Protein AF-A0A7J8LY05-F1 (afdb_monomer_lite)

Secondary structure (DSSP, 8-state):
--EEE--SS--B-TTT--BPPTT-EEEE-TTS-EEEHHHHHHHHHT-

Structure (mmCIF, N/CA/C/O backbone):
data_AF-A0A7J8LY05-F1
#
_entry.id   AF-A0A7J8LY05-F1
#
loop_
_atom_site.group_PDB
_atom_site.id
_atom_site.type_symbol
_atom_site.label_atom_id
_atom_site.label_alt_id
_atom_site.label_comp_id
_atom_site.label_asym_id
_atom_site.label_entity_id
_atom_site.label_seq_id
_atom_site.pdbx_PDB_ins_code
_atom_site.Cartn_x
_atom_site.Cartn_y
_atom_site.Cartn_z
_atom_site.occupanc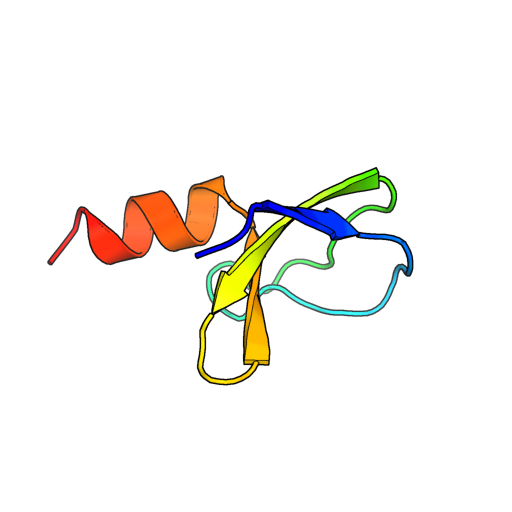y
_atom_site.B_iso_or_equiv
_atom_site.auth_seq_id
_atom_site.auth_comp_id
_atom_site.auth_asym_id
_atom_site.auth_atom_id
_atom_site.pdbx_PDB_model_num
ATOM 1 N N . MET A 1 1 ? -10.324 -8.781 -4.758 1.00 73.81 1 MET A N 1
ATOM 2 C CA . MET A 1 1 ? -9.275 -7.832 -5.187 1.00 73.81 1 MET A CA 1
ATOM 3 C C . MET A 1 1 ? -8.095 -8.652 -5.668 1.00 73.81 1 MET A C 1
ATOM 5 O O . MET A 1 1 ? -7.631 -9.476 -4.880 1.00 73.81 1 MET A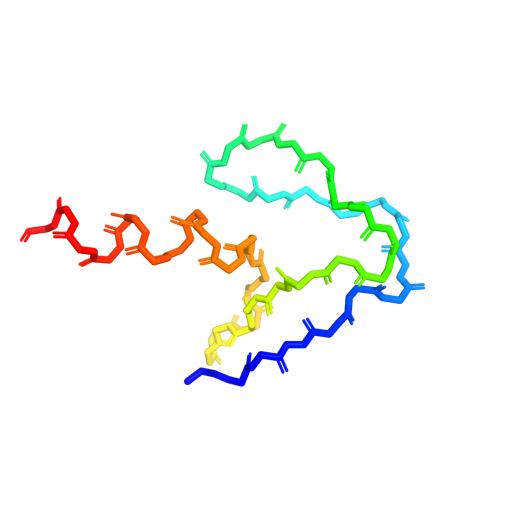 O 1
ATOM 9 N N . PRO A 1 2 ? -7.699 -8.539 -6.945 1.00 86.94 2 PRO A N 1
ATOM 10 C CA . PRO A 1 2 ? -6.597 -9.327 -7.476 1.00 86.94 2 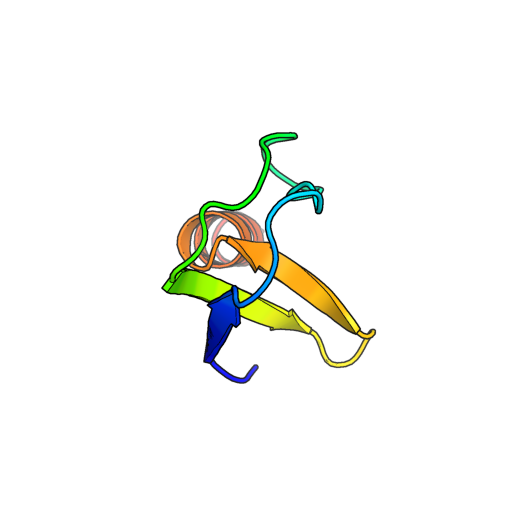PRO A CA 1
ATOM 11 C C . PRO A 1 2 ? -5.281 -8.919 -6.810 1.00 86.94 2 PRO A C 1
ATOM 13 O O . PRO A 1 2 ? -5.026 -7.735 -6.580 1.00 86.94 2 PRO A O 1
ATOM 16 N N . ARG A 1 3 ? -4.466 -9.924 -6.483 1.00 90.75 3 ARG A N 1
ATOM 17 C CA . ARG A 1 3 ? -3.063 -9.728 -6.117 1.00 90.75 3 ARG A CA 1
ATOM 18 C C . ARG A 1 3 ? -2.301 -9.455 -7.404 1.00 90.75 3 ARG A C 1
ATOM 20 O O . ARG A 1 3 ? -2.463 -10.206 -8.366 1.00 90.75 3 ARG A O 1
ATOM 27 N N . ILE A 1 4 ? -1.518 -8.391 -7.413 1.00 92.31 4 ILE A N 1
ATOM 28 C CA . ILE A 1 4 ? -0.655 -8.021 -8.528 1.00 92.31 4 ILE A CA 1
ATOM 29 C C . ILE A 1 4 ? 0.790 -7.975 -8.041 1.00 92.31 4 ILE A C 1
ATOM 31 O O . ILE A 1 4 ? 1.041 -7.792 -6.848 1.00 92.31 4 ILE A O 1
ATOM 35 N N . LYS A 1 5 ? 1.730 -8.131 -8.967 1.00 92.12 5 LYS A N 1
ATOM 36 C CA . LYS A 1 5 ? 3.135 -7.823 -8.720 1.00 92.12 5 LYS A CA 1
ATOM 37 C C . LYS A 1 5 ? 3.438 -6.452 -9.296 1.00 92.12 5 LYS A C 1
ATOM 39 O O . LYS A 1 5 ? 2.961 -6.132 -10.382 1.00 92.12 5 LYS A O 1
ATOM 44 N N . VAL A 1 6 ? 4.190 -5.648 -8.564 1.00 90.88 6 VAL A N 1
ATOM 45 C CA . VAL A 1 6 ? 4.595 -4.319 -9.018 1.00 90.88 6 VAL A CA 1
ATOM 46 C C . VAL A 1 6 ? 5.676 -4.473 -10.091 1.00 90.88 6 VAL A C 1
ATOM 48 O O . VAL A 1 6 ? 6.721 -5.058 -9.836 1.00 90.88 6 VAL A O 1
ATOM 51 N N . GLU A 1 7 ? 5.430 -3.973 -11.301 1.00 87.19 7 GLU A N 1
ATOM 52 C CA . GLU A 1 7 ? 6.397 -4.041 -12.415 1.00 87.19 7 GLU A CA 1
ATOM 53 C C . GLU A 1 7 ? 7.211 -2.744 -12.583 1.00 87.19 7 GLU A C 1
ATOM 55 O O . GLU A 1 7 ? 8.205 -2.720 -13.303 1.00 87.19 7 GLU A O 1
ATOM 60 N N . GLU A 1 8 ? 6.813 -1.661 -11.908 1.00 82.06 8 GLU A N 1
ATOM 61 C CA . GLU A 1 8 ? 7.426 -0.332 -12.000 1.00 82.06 8 GLU A CA 1
ATOM 62 C C . GLU A 1 8 ? 7.648 0.266 -10.601 1.00 82.06 8 GLU A C 1
ATOM 64 O O . GLU A 1 8 ? 6.739 0.282 -9.772 1.00 82.06 8 GLU A O 1
ATOM 69 N N . SER A 1 9 ? 8.855 0.773 -10.342 1.00 78.69 9 SER A N 1
ATOM 70 C CA . SER A 1 9 ? 9.158 1.565 -9.140 1.00 78.69 9 SER A CA 1
ATOM 71 C C . SER A 1 9 ? 8.758 3.030 -9.372 1.00 78.69 9 SER A C 1
ATOM 73 O O . SER A 1 9 ? 8.864 3.521 -10.498 1.00 78.69 9 SER A O 1
ATOM 75 N N . GLY A 1 10 ? 8.276 3.720 -8.331 1.00 78.94 10 GLY A N 1
ATOM 76 C CA . GLY A 1 10 ? 7.847 5.128 -8.405 1.00 78.94 10 GLY A CA 1
ATOM 77 C C . GLY A 1 10 ? 6.358 5.387 -8.143 1.00 78.94 10 GLY A C 1
ATOM 78 O O . GLY A 1 10 ? 5.864 6.482 -8.411 1.00 78.94 10 GLY A O 1
ATOM 79 N N . LYS A 1 11 ? 5.626 4.393 -7.629 1.00 86.38 11 LYS A N 1
ATOM 80 C CA . LYS A 1 11 ? 4.311 4.598 -7.003 1.00 86.38 11 LYS A CA 1
ATOM 81 C C . LYS A 1 11 ? 4.458 4.460 -5.492 1.00 86.38 11 LYS A C 1
ATOM 83 O O . LYS A 1 11 ? 5.247 3.642 -5.026 1.00 86.38 11 LYS A O 1
ATOM 88 N N . ASP A 1 12 ? 3.638 5.197 -4.752 1.00 92.88 12 ASP A N 1
ATOM 89 C CA . ASP A 1 12 ? 3.593 5.143 -3.292 1.00 92.88 12 ASP A CA 1
ATOM 90 C C . ASP A 1 12 ? 2.332 4.442 -2.798 1.00 92.88 12 ASP A C 1
ATOM 92 O O . ASP A 1 12 ? 1.224 4.637 -3.313 1.00 92.88 12 ASP A O 1
ATOM 96 N N . CYS A 1 13 ? 2.470 3.668 -1.729 1.00 94.12 13 CYS A N 1
ATOM 97 C CA . CYS A 1 13 ? 1.325 3.141 -1.016 1.00 94.12 13 CYS A CA 1
ATOM 98 C C . CYS A 1 13 ? 0.656 4.257 -0.204 1.00 94.12 13 CYS A C 1
ATOM 100 O O . CYS A 1 13 ? 1.190 4.706 0.806 1.00 94.12 13 CYS A O 1
ATOM 102 N N . GLY A 1 14 ? -0.576 4.631 -0.555 1.00 92.38 14 GLY A N 1
ATOM 103 C CA . GLY A 1 14 ? -1.340 5.665 0.164 1.00 92.38 14 GLY A CA 1
ATOM 104 C C . GLY A 1 14 ? -1.726 5.339 1.619 1.00 92.38 14 GLY A C 1
ATOM 105 O O . GLY A 1 14 ? -2.392 6.150 2.254 1.00 92.38 14 GLY A O 1
ATOM 106 N N . ILE A 1 15 ? -1.350 4.164 2.146 1.00 93.62 15 ILE A N 1
ATOM 107 C CA . ILE A 1 15 ? -1.596 3.759 3.543 1.00 93.62 15 ILE A CA 1
ATOM 108 C C . ILE A 1 15 ? -0.357 3.997 4.411 1.00 93.62 15 ILE A C 1
ATOM 110 O O . ILE A 1 15 ? -0.467 4.613 5.467 1.00 93.62 15 ILE A O 1
ATOM 114 N N . CYS A 1 16 ? 0.812 3.493 3.998 1.00 94.31 16 CYS A N 1
ATOM 115 C CA . CYS A 1 16 ? 2.064 3.657 4.747 1.00 94.31 16 CYS A CA 1
ATOM 116 C C . CYS A 1 16 ? 2.956 4.792 4.227 1.00 94.31 16 CYS A C 1
ATOM 118 O O . CYS A 1 16 ? 3.937 5.116 4.887 1.00 94.31 16 CYS A O 1
ATOM 120 N N . LEU A 1 17 ? 2.609 5.399 3.086 1.00 93.56 17 LEU A N 1
ATOM 121 C CA . LEU A 1 17 ? 3.365 6.461 2.413 1.00 93.56 17 LEU A CA 1
ATOM 122 C C . LEU A 1 17 ? 4.799 6.044 2.044 1.00 93.56 17 LEU A C 1
ATOM 124 O O . LEU A 1 17 ? 5.715 6.858 2.096 1.00 93.56 17 LEU A O 1
ATOM 128 N N . GLN A 1 18 ? 4.987 4.766 1.708 1.00 93.69 18 GLN A N 1
ATOM 129 C CA . GLN A 1 18 ? 6.256 4.221 1.224 1.00 93.69 18 GLN A CA 1
ATOM 130 C C . GLN A 1 18 ? 6.134 3.813 -0.244 1.00 93.69 18 GLN A C 1
ATOM 132 O O . GLN A 1 18 ? 5.071 3.331 -0.652 1.00 93.69 18 GLN A O 1
ATOM 137 N N . GLU A 1 19 ? 7.225 3.975 -0.990 1.00 93.94 19 GLU A N 1
ATOM 138 C CA . GLU A 1 19 ? 7.358 3.503 -2.369 1.00 93.94 19 GLU A CA 1
ATOM 139 C C . GLU A 1 19 ? 7.218 1.982 -2.450 1.00 93.94 19 GLU A C 1
ATOM 141 O O . GLU A 1 19 ? 7.676 1.258 -1.563 1.00 93.94 19 GLU A O 1
ATOM 146 N N . PHE A 1 20 ? 6.608 1.511 -3.536 1.00 93.25 20 PHE A N 1
ATOM 147 C CA . PHE A 1 20 ? 6.576 0.092 -3.866 1.00 93.25 20 PHE A CA 1
ATOM 148 C C . PHE A 1 20 ? 7.928 -0.390 -4.389 1.00 93.25 20 PHE A C 1
ATOM 150 O O . PHE A 1 20 ? 8.565 0.275 -5.218 1.00 93.25 20 PHE A O 1
ATOM 157 N N . GLU A 1 21 ? 8.309 -1.599 -3.988 1.00 91.50 21 GLU A N 1
ATOM 158 C CA . GLU A 1 21 ? 9.458 -2.287 -4.570 1.00 91.50 21 GLU A CA 1
ATOM 159 C C . GLU A 1 21 ? 9.045 -3.073 -5.827 1.00 91.50 21 GLU A C 1
ATOM 161 O O . GLU A 1 21 ? 7.933 -3.596 -5.932 1.00 91.50 21 GLU A O 1
ATOM 166 N N . VAL A 1 22 ? 9.933 -3.146 -6.822 1.00 91.00 22 VAL A N 1
ATOM 167 C CA . VAL A 1 22 ? 9.685 -3.963 -8.020 1.00 91.00 22 VAL A CA 1
ATOM 168 C C . VAL A 1 22 ? 9.595 -5.431 -7.599 1.00 91.00 22 VAL A C 1
ATOM 170 O O . VAL A 1 22 ? 10.336 -5.881 -6.734 1.00 91.00 22 VAL A O 1
ATOM 173 N N . GLU A 1 23 ? 8.681 -6.174 -8.215 1.00 90.06 23 GLU A N 1
ATOM 174 C CA . GLU A 1 23 ? 8.321 -7.559 -7.885 1.00 90.06 23 GLU A CA 1
ATOM 175 C C . GLU A 1 23 ? 7.562 -7.747 -6.560 1.00 90.06 23 GLU A C 1
ATOM 177 O O . GLU A 1 23 ? 7.153 -8.871 -6.249 1.00 90.06 23 GLU A O 1
ATOM 182 N N . GLU A 1 24 ? 7.29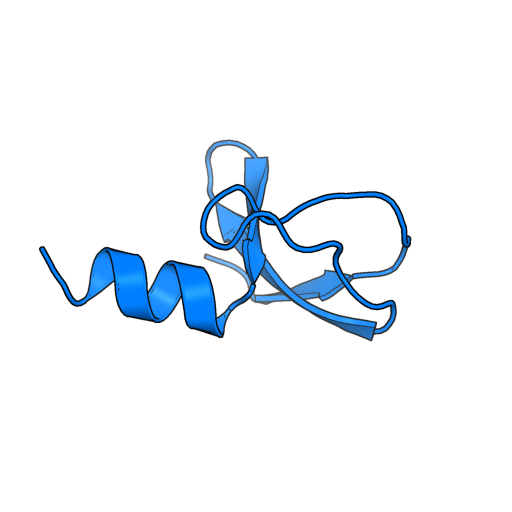1 -6.670 -5.820 1.00 91.12 24 GLU A N 1
ATOM 183 C CA . GLU A 1 24 ? 6.544 -6.731 -4.567 1.00 91.12 24 GLU A CA 1
ATOM 184 C C . GLU A 1 24 ? 5.057 -7.047 -4.789 1.00 91.12 24 GLU A C 1
ATOM 186 O O . GLU A 1 24 ? 4.446 -6.685 -5.802 1.00 91.12 24 GLU A O 1
ATOM 191 N N . GLU A 1 25 ? 4.452 -7.739 -3.820 1.00 92.81 25 GLU A N 1
ATOM 192 C CA . GLU A 1 25 ? 3.029 -8.069 -3.841 1.00 92.81 25 GLU A CA 1
ATOM 193 C C . GLU A 1 25 ? 2.159 -6.892 -3.376 1.00 92.81 25 GLU A C 1
ATOM 195 O O . GLU A 1 25 ? 2.092 -6.526 -2.195 1.00 92.81 25 GLU A O 1
ATOM 200 N N . ALA A 1 26 ? 1.375 -6.371 -4.312 1.00 93.88 26 ALA A N 1
ATOM 201 C CA . ALA A 1 26 ? 0.390 -5.333 -4.068 1.00 93.88 26 ALA A CA 1
ATOM 202 C C . ALA A 1 26 ? -1.030 -5.828 -4.377 1.00 93.88 26 ALA A C 1
ATOM 204 O O . ALA A 1 26 ? -1.262 -6.906 -4.937 1.00 93.88 26 ALA A O 1
ATOM 205 N N . ARG A 1 27 ? -2.024 -5.035 -3.983 1.00 93.88 27 ARG A N 1
ATOM 206 C CA . ARG A 1 27 ? -3.430 -5.290 -4.290 1.00 93.88 27 ARG A CA 1
ATOM 207 C C . ARG A 1 27 ? -4.040 -4.113 -5.015 1.00 93.88 27 ARG A C 1
ATOM 209 O O . ARG A 1 27 ? -3.978 -2.987 -4.526 1.00 93.88 27 ARG A O 1
ATOM 216 N N . GLU A 1 28 ? -4.687 -4.411 -6.135 1.00 92.81 28 GLU A N 1
ATOM 217 C CA . GLU A 1 28 ? -5.471 -3.437 -6.883 1.00 92.81 28 GLU A CA 1
ATOM 218 C C . GLU A 1 28 ? -6.937 -3.475 -6.424 1.00 92.81 28 GLU A C 1
ATOM 220 O O . GLU A 1 28 ? -7.598 -4.523 -6.386 1.00 92.81 28 GLU A O 1
ATOM 225 N N . MET A 1 29 ? -7.449 -2.311 -6.037 1.00 91.19 29 MET A N 1
ATOM 226 C CA . MET A 1 29 ? -8.854 -2.098 -5.708 1.00 91.19 29 MET A CA 1
ATOM 227 C C . MET A 1 29 ? -9.695 -1.951 -6.985 1.00 91.19 29 MET A C 1
ATOM 229 O O . MET A 1 29 ? -9.202 -1.439 -7.985 1.00 91.19 29 MET A O 1
ATOM 233 N N . PRO A 1 30 ? -11.011 -2.233 -6.950 1.00 90.06 30 PRO A N 1
ATOM 234 C CA . PRO A 1 30 ? -11.909 -1.921 -8.071 1.00 90.06 30 PRO A CA 1
ATOM 235 C C . PRO A 1 30 ? -11.935 -0.425 -8.448 1.00 90.06 30 PRO A C 1
ATOM 237 O O . PRO A 1 30 ? -12.294 -0.080 -9.569 1.00 90.06 30 PRO A O 1
ATOM 240 N N . CYS A 1 31 ? -11.526 0.471 -7.542 1.00 92.88 31 CYS A N 1
ATOM 241 C CA . CYS A 1 31 ? -11.334 1.899 -7.812 1.00 92.88 31 CYS A CA 1
ATOM 242 C C . CYS A 1 31 ? -9.966 2.244 -8.440 1.00 92.88 31 CYS A C 1
ATOM 244 O O . CYS A 1 31 ? -9.637 3.424 -8.523 1.00 92.88 31 CYS A O 1
ATOM 246 N N . LYS A 1 32 ? -9.182 1.241 -8.866 1.00 87.88 32 LYS A N 1
ATOM 247 C CA . LYS A 1 32 ? -7.837 1.343 -9.469 1.00 87.88 32 LYS A CA 1
ATOM 248 C C . LYS A 1 32 ? -6.717 1.845 -8.552 1.00 87.88 32 LYS A C 1
ATOM 250 O O . LYS A 1 32 ? -5.622 2.127 -9.025 1.00 87.88 32 LYS A O 1
ATOM 255 N N . HIS A 1 33 ? -6.961 1.949 -7.250 1.00 91.50 33 HIS A N 1
ATOM 256 C CA . HIS A 1 33 ? -5.897 2.248 -6.293 1.00 91.50 33 HIS A CA 1
ATOM 257 C C . HIS A 1 33 ? -5.099 0.989 -5.962 1.00 91.50 33 HIS A C 1
ATOM 259 O O . HIS A 1 33 ? -5.679 -0.086 -5.787 1.00 91.50 33 HIS A O 1
ATOM 265 N N . VAL A 1 34 ? -3.783 1.149 -5.841 1.00 92.38 34 VAL A N 1
ATOM 266 C CA . VAL A 1 34 ? -2.842 0.077 -5.519 1.00 92.38 34 VAL A CA 1
ATOM 267 C C . VAL A 1 34 ? -2.263 0.322 -4.130 1.00 92.38 34 VAL A C 1
ATOM 269 O O . VAL A 1 34 ? -1.874 1.438 -3.792 1.00 92.38 34 VAL A O 1
ATOM 272 N N . PHE A 1 35 ? -2.216 -0.726 -3.315 1.00 94.44 35 PHE A N 1
ATOM 273 C CA . PHE A 1 35 ? -1.684 -0.691 -1.953 1.00 94.44 35 PHE A CA 1
ATOM 274 C C . PHE A 1 35 ? -0.848 -1.940 -1.691 1.00 94.44 35 PHE A C 1
ATOM 276 O O . PHE A 1 35 ? -1.126 -2.981 -2.289 1.00 94.44 3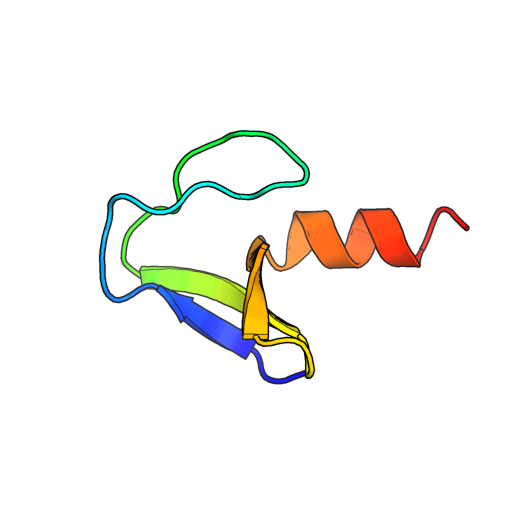5 PHE A O 1
ATOM 283 N N . HIS A 1 36 ? 0.118 -1.887 -0.766 1.00 94.81 36 HIS A N 1
ATOM 284 C CA . HIS A 1 36 ? 0.818 -3.104 -0.342 1.00 94.81 36 HIS A CA 1
ATOM 285 C C . HIS A 1 36 ? -0.211 -4.118 0.147 1.00 94.81 36 HIS A C 1
ATOM 287 O O . HIS A 1 36 ? -1.126 -3.729 0.887 1.00 94.81 36 HIS A O 1
ATOM 293 N N . SER A 1 37 ? -0.065 -5.399 -0.223 1.00 93.88 37 SER A N 1
ATOM 294 C CA . SER A 1 37 ? -1.036 -6.426 0.190 1.00 93.88 37 SER A CA 1
ATOM 295 C C . SER A 1 37 ? -1.242 -6.388 1.707 1.00 93.88 37 SER A C 1
ATOM 297 O O . SER A 1 37 ? -2.374 -6.271 2.171 1.00 93.88 37 SER A O 1
ATOM 299 N N . GLY A 1 38 ? -0.150 -6.324 2.476 1.00 93.19 38 GLY A N 1
ATOM 300 C CA . GLY A 1 38 ? -0.211 -6.245 3.935 1.00 93.19 38 GLY A CA 1
ATOM 301 C C . GLY A 1 38 ? -0.837 -4.954 4.481 1.00 93.19 38 GLY A C 1
ATOM 302 O O . GLY A 1 38 ? -1.527 -5.001 5.499 1.00 93.19 38 GLY A O 1
ATOM 303 N N . CYS A 1 39 ? -0.636 -3.806 3.827 1.00 94.44 39 CYS A N 1
ATOM 304 C CA . CYS A 1 39 ? -1.221 -2.535 4.267 1.00 94.44 39 CYS A CA 1
ATOM 305 C C . CYS A 1 39 ? -2.739 -2.529 4.101 1.00 94.44 39 CYS A C 1
ATOM 307 O O . CYS A 1 39 ? -3.451 -2.188 5.045 1.00 94.44 39 CYS A O 1
ATOM 309 N N . ILE A 1 40 ? -3.237 -2.936 2.929 1.00 92.81 40 ILE A N 1
ATOM 310 C CA . ILE A 1 40 ? -4.681 -2.960 2.669 1.00 92.81 40 ILE A CA 1
ATOM 311 C C . ILE A 1 40 ? -5.388 -4.035 3.495 1.00 92.81 40 ILE A C 1
ATOM 313 O O . ILE A 1 40 ? -6.503 -3.817 3.954 1.00 92.81 40 ILE A O 1
ATOM 317 N N . GLU A 1 41 ? -4.729 -5.169 3.746 1.00 92.00 41 GLU A N 1
ATOM 318 C CA . GLU A 1 41 ? -5.238 -6.218 4.635 1.00 92.00 41 GLU A CA 1
ATOM 319 C C . GLU A 1 41 ? -5.405 -5.712 6.064 1.00 92.00 41 GLU A C 1
ATOM 321 O O . GLU A 1 41 ? -6.491 -5.830 6.624 1.00 92.00 41 GLU A O 1
ATOM 326 N N . LYS A 1 42 ? -4.368 -5.08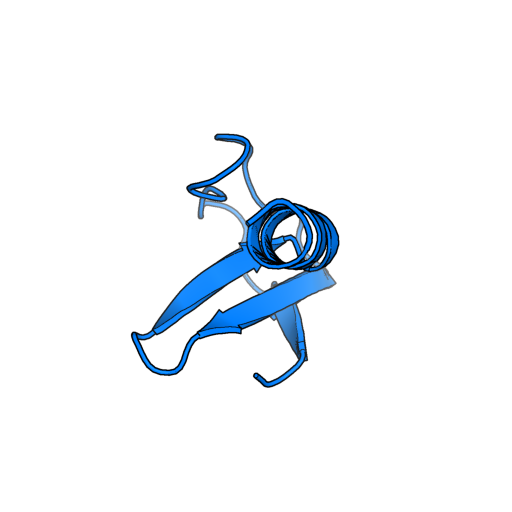7 6.633 1.00 92.44 42 LYS A N 1
ATOM 327 C CA . LYS A 1 42 ? -4.444 -4.498 7.978 1.00 92.44 42 LYS A CA 1
ATOM 328 C C . LYS A 1 42 ? -5.492 -3.391 8.063 1.00 92.44 42 LYS A C 1
ATOM 330 O O . LYS A 1 42 ? -6.218 -3.334 9.046 1.00 92.44 42 LYS A O 1
ATOM 335 N N . TRP A 1 43 ? -5.577 -2.532 7.048 1.00 91.50 43 TRP A N 1
ATOM 336 C CA . TRP A 1 43 ? -6.537 -1.429 7.021 1.00 91.50 43 TRP A CA 1
ATOM 337 C C . TRP A 1 43 ? -7.990 -1.924 7.003 1.00 91.50 43 TRP A C 1
ATOM 339 O O . TRP A 1 43 ? -8.802 -1.432 7.777 1.00 91.50 43 TRP A O 1
ATOM 349 N N . LEU A 1 44 ? -8.303 -2.940 6.188 1.00 90.00 44 LEU A N 1
ATOM 350 C CA . LEU A 1 44 ? -9.650 -3.525 6.112 1.00 90.00 44 LEU A CA 1
ATOM 351 C C . LEU A 1 44 ? -10.040 -4.339 7.355 1.00 90.00 44 LEU A C 1
ATOM 353 O O . LEU A 1 44 ? -11.223 -4.446 7.660 1.00 90.00 44 LEU A O 1
ATOM 357 N N . LEU A 1 45 ? -9.071 -4.950 8.043 1.00 87.88 45 LEU A N 1
ATOM 358 C CA . LEU A 1 45 ? -9.322 -5.759 9.243 1.00 87.88 45 LEU A CA 1
ATOM 359 C C . LEU A 1 45 ? -9.498 -4.923 10.520 1.00 87.88 45 LEU A C 1
ATOM 361 O O . LEU A 1 45 ? -10.055 -5.427 11.490 1.00 87.88 45 LEU A O 1
ATOM 365 N N . ASN A 1 46 ? -9.040 -3.670 10.529 1.00 78.56 46 ASN A N 1
ATOM 366 C CA . ASN A 1 46 ? -9.120 -2.763 11.678 1.00 78.56 46 ASN A CA 1
ATOM 367 C C . ASN A 1 46 ? -10.311 -1.781 11.596 1.00 78.56 46 ASN A C 1
ATOM 369 O O . ASN A 1 46 ? -10.188 -0.635 12.035 1.00 78.56 46 ASN A O 1
ATOM 373 N N . GLN A 1 47 ? -11.450 -2.216 11.045 1.00 55.41 47 GLN A N 1
ATOM 374 C CA . GLN A 1 47 ? -12.679 -1.418 10.953 1.00 55.41 47 GLN A CA 1
ATOM 375 C C . GLN A 1 47 ? -13.759 -1.878 11.937 1.00 55.41 47 GLN A C 1
ATOM 377 O O . GLN A 1 47 ? -14.004 -3.102 12.022 1.00 55.41 47 GLN A O 1
#

Organism: NCBI:txid34289

pLDDT: mean 89.7, std 6.9, range [55.41, 94.81]

InterPro domains:
  IPR001841 Zinc finger, RING-type [PF13639] (12-46)
  IPR001841 Zinc finger, RING-type [PS50089] (13-43)
  IPR013083 Zinc finger, RING/FYVE/PHD-type [G3DSA:3.30.40.10] (5-47)
  IPR051834 RING finger E3 ubiquitin-protein ligase [PTHR45931] (8-46)

Sequence (47 aa):
MPRIKVEESGKDCGICLQEFEVEEEAREMPCKHVFHSGCIEKWLLNQ

Foldseek 3Di:
DDWDFAQDWDDAAPQVRHIDDGRAIWDADPVRDIHRPVRVVVVVVVD

Radius of gyration: 9.94 Å; chains: 1; bounding box: 22×16×24 Å